Protein AF-A0A2N6UEM4-F1 (afdb_monomer_lite)

Organism: NCBI:txid1377

pLDDT: mean 85.62, std 12.28, range [56.84, 97.25]

InterPro domains:
  IPR000983 General secretion pathway protein G-type pilin [PR00813] (17-42)
  IPR000983 General secretion pathway protein G-type pilin [PR00813] (53-71)
  IPR012902 Prokaryotic N-terminal methylation site [PF07963] (13-37)
  IPR012902 Prokaryotic N-terminal methylation site [TIGR02532] (16-37)
  IPR016940 Competence protein ComGC [NF040999] (16-99)
  IPR016940 Competence protein ComGC [PIRSF029928] (7-98)
  IPR045584 Pilin-like [SSF54523] (18-79)

Secondary structure (DSSP, 8-state):
-HHHHHHHHHHTS------HHHHHHHHHHHHHHHHHHHHHHHHHHHHHHHHHHHHHHHHHHHHHHHHHHHSTT-S---HHHHHHTTSS-HHHHHHHHHH--

Foldseek 3Di:
DVVVVVVVVVVPPPDPPDDPVVVVVVVVVVVVVCVVVVVVVVVVVVVVVVVVLVVLVVLLVVLFVVVCVVDPPDPGDDSVNCCVVPVDDPVSVVSNVVSVD

Sequence (101 aa):
MKKLLTNLIIKCRKNKAFTLIEMVLVLFIVAALLLLIIPNMTEQANNAKAKTDKALVETVEAQKNLYLLENDGLQSVTAEKLANDGYITQDQLNQYNAIKK

Structure (mmCIF, N/CA/C/O backbone):
data_AF-A0A2N6UEM4-F1
#
_entry.id   AF-A0A2N6UEM4-F1
#
loop_
_atom_site.group_PDB
_atom_site.id
_atom_site.type_symbol
_atom_site.label_atom_id
_atom_site.label_alt_id
_atom_site.label_comp_id
_atom_site.label_asym_id
_atom_site.label_entity_id
_atom_site.label_seq_id
_atom_site.pdbx_PDB_ins_code
_atom_site.Cartn_x
_atom_site.Cartn_y
_atom_site.Cartn_z
_atom_site.occupancy
_atom_site.B_iso_or_equiv
_atom_site.auth_seq_id
_atom_site.auth_comp_id
_atom_site.auth_asym_id
_atom_site.auth_atom_id
_atom_site.pdbx_PDB_model_num
ATOM 1 N N . MET A 1 1 ? 15.462 -26.416 -63.851 1.00 62.41 1 MET A N 1
ATOM 2 C CA . MET A 1 1 ? 15.085 -26.735 -62.450 1.00 62.41 1 MET A CA 1
ATOM 3 C C . MET A 1 1 ? 15.993 -26.086 -61.401 1.00 62.41 1 MET A C 1
ATOM 5 O O . MET A 1 1 ? 15.475 -25.417 -60.520 1.00 62.41 1 MET A O 1
ATOM 9 N N . LYS A 1 2 ? 17.330 -26.177 -61.504 1.00 62.38 2 LYS A N 1
ATOM 10 C CA . LYS A 1 2 ? 18.258 -25.602 -60.501 1.00 62.38 2 LYS A CA 1
ATOM 11 C C . LYS A 1 2 ? 18.133 -24.080 -60.282 1.00 62.38 2 LYS A C 1
ATOM 13 O O . LYS A 1 2 ? 18.290 -23.629 -59.156 1.00 62.38 2 LYS A O 1
ATOM 18 N N . LYS A 1 3 ? 17.786 -23.319 -61.330 1.00 62.56 3 LYS A N 1
ATOM 19 C CA . LYS A 1 3 ? 17.632 -21.845 -61.316 1.00 62.56 3 LYS A CA 1
ATOM 20 C C . LYS A 1 3 ? 16.444 -21.353 -60.467 1.00 62.56 3 LYS A C 1
ATOM 22 O O . LYS A 1 3 ? 16.500 -20.275 -59.888 1.00 62.56 3 LYS A O 1
ATOM 27 N N . LEU A 1 4 ? 15.387 -22.166 -60.366 1.00 64.69 4 LEU A N 1
ATOM 28 C CA . LEU A 1 4 ? 14.224 -21.894 -59.510 1.00 64.69 4 LEU A CA 1
ATOM 29 C C . LEU A 1 4 ? 14.579 -22.073 -58.030 1.00 64.69 4 LEU A C 1
ATOM 31 O O . LEU A 1 4 ? 14.217 -21.237 -57.209 1.00 64.69 4 LEU A O 1
ATOM 35 N N . LEU A 1 5 ? 15.360 -23.111 -57.713 1.00 68.75 5 LEU A N 1
ATOM 36 C CA . LEU A 1 5 ? 15.818 -23.390 -56.350 1.00 68.75 5 LEU A CA 1
ATOM 37 C C . LEU A 1 5 ? 16.786 -22.312 -55.836 1.00 68.75 5 LEU A C 1
ATOM 39 O O . LEU A 1 5 ? 16.688 -21.894 -54.687 1.00 68.75 5 LEU A O 1
ATOM 43 N N . THR A 1 6 ? 17.680 -21.797 -56.689 1.00 68.81 6 THR A N 1
ATOM 44 C CA . THR A 1 6 ? 18.631 -20.738 -56.297 1.00 68.81 6 THR A CA 1
ATOM 45 C C . THR A 1 6 ? 17.936 -19.408 -55.999 1.00 68.81 6 THR A C 1
ATOM 47 O O . THR A 1 6 ? 18.261 -18.766 -55.002 1.00 68.81 6 THR A O 1
ATOM 50 N N . ASN A 1 7 ? 16.932 -19.021 -56.793 1.00 64.56 7 ASN A N 1
ATOM 51 C CA . ASN A 1 7 ? 16.158 -17.798 -56.546 1.00 64.56 7 ASN A CA 1
ATOM 52 C C . ASN A 1 7 ? 15.322 -17.870 -55.257 1.00 64.56 7 ASN A C 1
ATOM 54 O O . ASN A 1 7 ? 15.114 -16.849 -54.599 1.00 64.56 7 ASN A O 1
ATOM 58 N N . LEU A 1 8 ? 14.885 -19.069 -54.866 1.00 63.53 8 LEU A N 1
ATOM 59 C CA . LEU A 1 8 ? 14.127 -19.297 -53.636 1.00 63.53 8 LEU A CA 1
ATOM 60 C C . LEU A 1 8 ? 15.018 -19.155 -52.388 1.00 63.53 8 LEU A C 1
ATOM 62 O O . LEU A 1 8 ? 14.641 -18.475 -51.437 1.00 63.53 8 LEU A O 1
ATOM 66 N N . ILE A 1 9 ? 16.246 -19.685 -52.434 1.00 64.31 9 ILE A N 1
ATOM 67 C CA . ILE A 1 9 ? 17.236 -19.564 -51.346 1.00 64.31 9 ILE A CA 1
ATOM 68 C C . ILE A 1 9 ? 17.696 -18.105 -51.154 1.00 64.31 9 ILE A C 1
ATOM 70 O O . ILE A 1 9 ? 17.904 -17.658 -50.025 1.00 64.31 9 ILE A O 1
ATOM 74 N N . ILE A 1 10 ? 17.820 -17.332 -52.239 1.00 61.97 10 ILE A N 1
ATOM 75 C CA . ILE A 1 10 ? 18.207 -15.910 -52.185 1.00 61.97 10 ILE A CA 1
ATOM 76 C C . ILE A 1 10 ? 17.101 -15.046 -51.552 1.00 61.97 10 ILE A C 1
ATOM 78 O O . ILE A 1 10 ? 17.411 -14.097 -50.828 1.00 61.97 10 ILE A O 1
ATOM 82 N N . LYS A 1 11 ? 15.820 -15.392 -51.753 1.00 59.12 11 LYS A N 1
ATOM 83 C CA . LYS A 1 11 ? 14.677 -14.672 -51.161 1.00 59.12 11 LYS A CA 1
ATOM 84 C C . LYS A 1 11 ? 14.609 -14.810 -49.631 1.00 59.12 11 LYS A C 1
ATOM 86 O O . LYS A 1 11 ? 14.170 -13.879 -48.967 1.00 59.12 11 LYS A O 1
ATOM 91 N N . CYS A 1 12 ? 15.113 -15.909 -49.065 1.00 56.84 12 CYS A N 1
ATOM 92 C CA . CYS A 1 12 ? 15.130 -16.151 -47.614 1.00 56.84 12 CYS A CA 1
ATOM 93 C C . CYS A 1 12 ? 16.327 -15.526 -46.867 1.00 56.84 12 CYS A C 1
ATOM 95 O O . CYS A 1 12 ? 16.374 -15.584 -45.643 1.00 56.84 12 CYS A O 1
ATOM 97 N N . ARG A 1 13 ? 17.306 -14.924 -47.560 1.0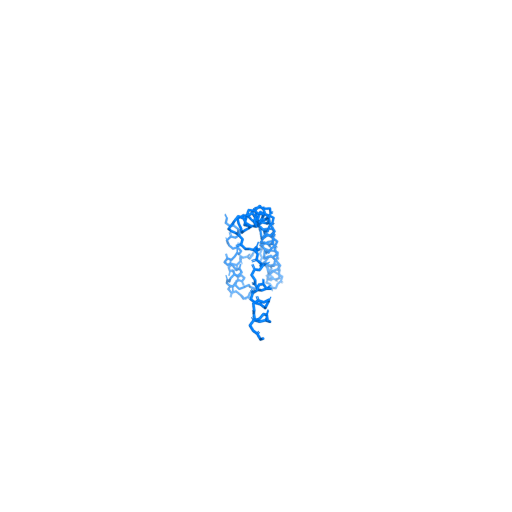0 58.28 13 ARG A N 1
ATOM 98 C CA . ARG A 1 13 ? 18.569 -14.438 -46.958 1.00 58.28 13 ARG A CA 1
ATOM 99 C C . ARG A 1 13 ? 18.604 -12.943 -46.602 1.00 58.28 13 ARG A C 1
ATOM 101 O O . ARG A 1 13 ? 19.684 -12.395 -46.391 1.00 58.28 13 ARG A O 1
ATOM 108 N N . LYS A 1 14 ? 17.459 -12.258 -46.534 1.00 62.06 14 LYS A N 1
ATOM 109 C CA . LYS A 1 14 ? 17.406 -10.787 -46.403 1.00 62.06 14 LYS A CA 1
ATOM 110 C C . LYS A 1 14 ? 16.606 -10.238 -45.216 1.00 62.06 14 LYS A C 1
ATOM 112 O O . LYS A 1 14 ? 16.028 -9.172 -45.342 1.00 62.06 14 LYS A O 1
ATOM 117 N N . ASN A 1 15 ? 16.669 -10.863 -44.042 1.00 64.25 15 ASN A N 1
ATOM 118 C CA . ASN A 1 15 ? 16.181 -10.216 -42.816 1.00 64.25 15 ASN A CA 1
ATOM 119 C C . ASN A 1 15 ? 17.346 -9.999 -41.841 1.00 64.25 15 ASN A C 1
ATOM 121 O O . ASN A 1 15 ? 17.622 -10.835 -40.988 1.00 64.25 15 ASN A O 1
ATOM 125 N N . LYS A 1 16 ? 18.063 -8.877 -41.997 1.00 66.75 16 LYS A N 1
ATOM 126 C CA . LYS A 1 16 ? 19.076 -8.393 -41.040 1.00 66.75 16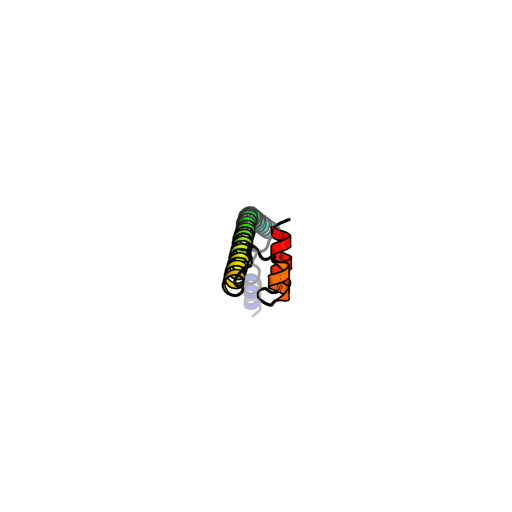 LYS A CA 1
ATOM 127 C C . LYS A 1 16 ? 18.424 -7.441 -40.021 1.00 66.75 16 LYS A C 1
ATOM 129 O O . LYS A 1 16 ? 18.779 -6.271 -39.986 1.00 66.75 16 LYS A O 1
ATOM 134 N N . ALA A 1 17 ? 17.440 -7.915 -39.259 1.00 65.00 17 ALA A N 1
ATOM 135 C CA . ALA A 1 17 ? 16.657 -7.088 -38.324 1.00 65.00 17 ALA A CA 1
ATOM 136 C C . ALA A 1 17 ? 16.671 -7.645 -36.890 1.00 65.00 17 ALA A C 1
ATOM 138 O O . ALA A 1 17 ? 15.649 -7.708 -36.221 1.00 65.00 17 ALA A O 1
ATOM 139 N N . PHE A 1 18 ? 17.819 -8.161 -36.453 1.00 68.06 18 PHE A N 1
ATOM 140 C CA . PHE A 1 18 ? 18.007 -8.559 -35.059 1.00 68.06 18 PHE A CA 1
ATOM 141 C C . PHE A 1 18 ? 19.490 -8.453 -34.716 1.00 68.06 18 PHE A C 1
ATOM 143 O O . PHE A 1 18 ? 20.224 -9.439 -34.633 1.00 68.06 18 PHE A O 1
ATOM 150 N N . THR A 1 19 ? 19.977 -7.219 -34.658 1.00 85.12 19 THR A N 1
ATOM 151 C CA . THR A 1 19 ? 21.353 -6.954 -34.222 1.00 85.12 19 THR A CA 1
ATOM 152 C C . THR A 1 19 ? 21.391 -6.769 -32.708 1.00 85.12 19 THR A C 1
ATOM 154 O O . THR A 1 19 ? 20.416 -6.335 -32.101 1.00 85.12 19 THR A O 1
ATOM 157 N N . LEU A 1 20 ? 22.530 -7.062 -32.074 1.00 88.44 20 LEU A N 1
ATOM 158 C CA . LEU A 1 20 ? 22.690 -6.807 -30.637 1.00 88.44 20 LEU A CA 1
ATOM 159 C C . LEU A 1 20 ? 22.506 -5.322 -30.300 1.00 88.44 20 LEU A C 1
ATOM 161 O O . LEU A 1 20 ? 21.906 -5.001 -29.281 1.00 88.44 20 LEU A O 1
ATOM 165 N N . ILE A 1 21 ? 22.967 -4.420 -31.173 1.00 90.06 21 ILE A N 1
ATOM 166 C CA . ILE A 1 21 ? 22.827 -2.975 -30.958 1.00 90.06 21 ILE A CA 1
ATOM 167 C C . ILE A 1 21 ? 21.361 -2.522 -30.959 1.00 90.06 21 ILE A C 1
ATOM 169 O O . ILE A 1 21 ? 20.989 -1.659 -30.171 1.00 90.06 21 ILE A O 1
ATOM 173 N N . GLU A 1 22 ? 20.511 -3.151 -31.769 1.00 89.62 22 GLU A N 1
ATOM 174 C CA . GLU A 1 22 ? 19.069 -2.896 -31.790 1.00 89.62 22 GLU A CA 1
ATOM 175 C C . GLU A 1 22 ? 18.410 -3.309 -30.468 1.00 89.62 22 GLU A C 1
ATOM 177 O O . GLU A 1 22 ? 17.662 -2.528 -29.884 1.00 89.62 22 GLU A O 1
ATOM 182 N N . MET A 1 23 ? 18.770 -4.477 -29.923 1.00 90.25 23 MET A N 1
ATOM 183 C CA . MET A 1 23 ? 18.289 -4.906 -28.604 1.00 90.25 23 MET A CA 1
ATOM 184 C C . MET A 1 23 ? 18.802 -4.009 -27.470 1.00 90.25 23 MET A C 1
ATOM 186 O O . MET A 1 23 ? 18.053 -3.714 -26.542 1.00 90.25 23 MET A O 1
ATOM 190 N N . VAL A 1 24 ? 20.043 -3.519 -27.548 1.00 93.56 24 VAL A N 1
ATOM 191 C CA . VAL A 1 24 ? 20.596 -2.593 -26.543 1.00 93.56 24 VAL A CA 1
ATOM 192 C C . VAL A 1 24 ? 19.852 -1.256 -26.545 1.00 93.56 24 VAL A C 1
ATOM 194 O O . VAL A 1 24 ? 19.508 -0.760 -25.474 1.00 93.56 24 VAL A O 1
ATOM 197 N N . LEU A 1 25 ? 19.549 -0.689 -27.718 1.00 93.06 25 LEU A N 1
ATOM 198 C CA . LEU A 1 25 ? 18.770 0.553 -27.811 1.00 93.06 25 LEU A CA 1
ATOM 199 C C . LEU A 1 25 ? 17.338 0.376 -27.283 1.00 93.06 25 LEU A C 1
ATOM 201 O O . LEU A 1 25 ? 16.826 1.265 -26.605 1.00 93.06 25 LEU A O 1
ATOM 205 N N . VAL A 1 26 ? 16.707 -0.778 -27.524 1.00 94.94 26 VAL A N 1
ATOM 206 C CA . VAL A 1 26 ? 15.377 -1.085 -26.970 1.00 94.94 26 VAL A CA 1
ATOM 207 C C . VAL A 1 26 ? 15.423 -1.176 -25.444 1.00 94.94 26 VAL A C 1
ATOM 209 O O . VAL A 1 26 ? 14.614 -0.537 -24.773 1.00 94.94 26 VAL A O 1
ATOM 212 N N . LEU A 1 27 ? 16.383 -1.915 -24.880 1.00 94.69 27 LEU A N 1
ATOM 213 C CA . LEU A 1 27 ? 16.538 -2.022 -23.426 1.00 94.69 27 LEU A CA 1
ATOM 214 C C . LEU A 1 27 ? 16.841 -0.668 -22.782 1.00 94.69 27 LEU A C 1
ATOM 216 O O . LEU A 1 27 ? 16.328 -0.383 -21.704 1.00 94.69 27 LEU A O 1
ATOM 220 N N . PHE A 1 28 ? 17.615 0.183 -23.457 1.00 95.81 28 PHE A N 1
ATOM 221 C CA . PHE A 1 28 ? 17.878 1.547 -23.010 1.00 95.81 28 PHE A CA 1
ATOM 222 C C . PHE A 1 28 ? 16.588 2.375 -22.901 1.00 95.81 28 PHE A C 1
ATOM 224 O O . PHE A 1 28 ? 16.342 3.001 -21.869 1.00 95.81 28 PHE A O 1
ATOM 231 N N . ILE A 1 29 ? 15.727 2.327 -23.924 1.00 96.56 29 ILE A N 1
ATOM 232 C CA . ILE A 1 29 ? 14.440 3.038 -23.913 1.00 96.56 29 ILE A CA 1
ATOM 233 C C . ILE A 1 29 ? 13.516 2.472 -22.824 1.00 96.56 29 ILE A C 1
ATOM 235 O O . ILE A 1 29 ? 12.947 3.241 -22.051 1.00 96.56 29 ILE A O 1
ATOM 239 N N . VAL A 1 30 ? 13.388 1.143 -22.714 1.00 96.75 30 VAL A N 1
ATOM 240 C CA . VAL A 1 30 ? 12.544 0.503 -21.686 1.00 96.75 30 VAL A CA 1
ATOM 241 C C . VAL A 1 30 ? 13.033 0.852 -20.278 1.00 96.75 30 VAL A C 1
ATOM 243 O O . VAL A 1 30 ? 12.217 1.191 -19.425 1.00 96.75 30 VAL A O 1
ATOM 246 N N . ALA A 1 31 ? 14.345 0.843 -20.034 1.00 96.06 31 ALA A N 1
ATOM 247 C CA . ALA A 1 31 ? 14.912 1.232 -18.745 1.00 96.06 31 ALA A CA 1
ATOM 248 C C . ALA A 1 31 ? 14.578 2.690 -18.383 1.00 96.06 31 ALA A C 1
ATOM 250 O O . ALA A 1 31 ? 14.170 2.959 -17.253 1.00 96.06 31 ALA A O 1
ATOM 251 N N . ALA A 1 32 ? 14.679 3.619 -19.341 1.00 95.94 32 ALA A N 1
ATOM 252 C CA . ALA A 1 32 ? 14.304 5.016 -19.124 1.00 95.94 32 ALA A CA 1
ATOM 253 C C . ALA A 1 32 ? 12.805 5.175 -18.804 1.00 95.94 32 ALA A C 1
ATOM 255 O O . ALA A 1 32 ? 12.447 5.915 -17.888 1.00 95.94 32 ALA A O 1
ATOM 256 N N . LEU A 1 33 ? 11.927 4.444 -19.501 1.00 97.25 33 LEU A N 1
ATOM 257 C CA . LEU A 1 33 ? 10.489 4.440 -19.206 1.00 97.25 33 LEU A CA 1
ATOM 258 C C . LEU A 1 33 ? 10.188 3.871 -17.812 1.00 97.25 33 LEU A C 1
ATOM 260 O O . LEU A 1 33 ? 9.380 4.444 -17.083 1.00 97.25 33 LEU A O 1
ATOM 264 N N . LEU A 1 34 ? 10.857 2.786 -17.406 1.00 96.31 34 LEU A N 1
ATOM 265 C CA . LEU A 1 34 ? 10.692 2.197 -16.073 1.00 96.31 34 LEU A CA 1
ATOM 266 C C . LEU A 1 34 ? 11.083 3.175 -14.958 1.00 96.31 34 LEU A C 1
ATOM 268 O O . LEU A 1 34 ? 10.364 3.262 -13.965 1.00 96.31 34 LEU A O 1
ATOM 272 N N . LEU A 1 35 ? 12.158 3.952 -15.136 1.00 94.81 35 LEU A N 1
ATOM 273 C CA . LEU A 1 35 ? 12.557 4.986 -14.172 1.00 94.81 35 LEU A CA 1
ATOM 274 C C . LEU A 1 35 ? 11.491 6.071 -13.982 1.00 94.81 35 LEU A C 1
ATOM 276 O O . LEU A 1 35 ? 11.391 6.620 -12.891 1.00 94.81 35 LEU A O 1
ATOM 280 N N . LEU A 1 36 ? 10.688 6.371 -15.007 1.00 94.31 36 LEU A N 1
ATOM 281 C CA . LEU A 1 36 ? 9.576 7.321 -14.897 1.00 94.31 36 LEU A CA 1
ATOM 282 C C . LEU A 1 36 ? 8.318 6.682 -14.286 1.00 94.31 36 LEU A C 1
ATOM 284 O O . LEU A 1 36 ? 7.596 7.337 -13.535 1.00 94.31 36 LEU A O 1
ATOM 288 N N . ILE A 1 37 ? 8.048 5.408 -14.585 1.00 95.00 37 ILE A N 1
ATOM 289 C CA . ILE A 1 37 ? 6.827 4.707 -14.150 1.00 95.00 37 ILE A CA 1
ATOM 290 C C . ILE A 1 37 ? 6.912 4.253 -12.687 1.00 95.00 37 ILE A C 1
ATOM 292 O O . ILE A 1 37 ? 5.964 4.457 -11.929 1.00 95.00 37 ILE A O 1
ATOM 296 N N . ILE A 1 38 ? 8.033 3.652 -12.273 1.00 95.62 38 ILE A N 1
ATOM 297 C CA . ILE A 1 38 ? 8.226 3.108 -10.919 1.00 95.62 38 ILE A CA 1
ATOM 298 C C . ILE A 1 38 ? 7.954 4.135 -9.803 1.00 95.62 38 ILE A C 1
ATOM 300 O O . ILE A 1 38 ? 7.213 3.781 -8.880 1.00 95.62 38 ILE A O 1
ATOM 304 N N . PRO A 1 39 ? 8.487 5.376 -9.832 1.00 93.75 39 PRO A N 1
ATOM 305 C CA . PRO A 1 39 ? 8.238 6.334 -8.756 1.00 93.75 39 PRO A CA 1
ATOM 306 C C . PRO A 1 39 ? 6.757 6.712 -8.668 1.00 93.75 39 PRO A C 1
ATOM 308 O O . PRO A 1 39 ? 6.189 6.687 -7.579 1.00 93.75 39 PRO A O 1
ATOM 311 N N . ASN A 1 40 ? 6.106 6.950 -9.811 1.00 92.75 40 ASN A N 1
ATOM 312 C CA . ASN A 1 40 ? 4.685 7.297 -9.862 1.00 92.75 40 ASN A CA 1
ATOM 313 C C . ASN A 1 40 ? 3.797 6.142 -9.350 1.00 92.75 40 ASN A C 1
ATOM 315 O O . ASN A 1 40 ? 2.874 6.354 -8.567 1.00 92.75 40 ASN A O 1
ATOM 319 N N . MET A 1 41 ? 4.115 4.894 -9.712 1.00 94.00 41 MET A N 1
ATOM 320 C CA . MET A 1 41 ? 3.389 3.716 -9.221 1.00 94.00 41 MET A CA 1
ATOM 321 C C . MET A 1 41 ? 3.593 3.489 -7.714 1.00 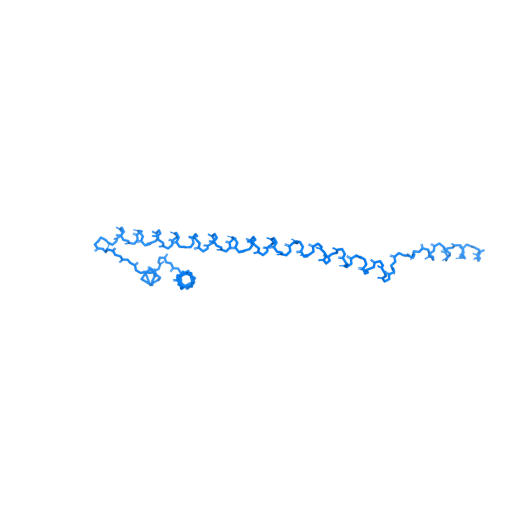94.00 41 MET A C 1
ATOM 323 O O . MET A 1 41 ? 2.651 3.131 -7.008 1.00 94.00 41 MET A O 1
ATOM 327 N N . THR A 1 42 ? 4.808 3.724 -7.212 1.00 94.56 42 THR A N 1
ATOM 328 C CA . THR A 1 42 ? 5.133 3.584 -5.782 1.00 94.56 42 THR A CA 1
ATOM 329 C C . THR A 1 42 ? 4.381 4.618 -4.946 1.00 94.56 42 THR A C 1
ATOM 331 O O . THR A 1 42 ? 3.803 4.280 -3.914 1.00 94.56 42 THR A O 1
ATOM 334 N N . GLU A 1 43 ? 4.323 5.870 -5.404 1.00 94.56 43 GLU A N 1
ATOM 335 C CA . GLU A 1 43 ? 3.557 6.927 -4.739 1.00 94.56 43 GLU A CA 1
ATOM 336 C C . GLU A 1 43 ? 2.056 6.606 -4.708 1.00 94.56 43 GLU A C 1
ATOM 338 O O . GLU A 1 43 ? 1.415 6.726 -3.664 1.00 94.56 43 GLU A O 1
ATOM 343 N N . GLN A 1 44 ? 1.495 6.110 -5.815 1.00 93.56 44 GLN A N 1
ATOM 344 C CA . GLN A 1 44 ? 0.096 5.675 -5.859 1.00 93.56 44 GLN A CA 1
ATOM 345 C C . GLN A 1 44 ? -0.191 4.515 -4.898 1.00 93.56 44 GLN A C 1
ATOM 347 O O . GLN A 1 44 ? -1.217 4.535 -4.217 1.00 93.56 44 GLN A O 1
ATOM 352 N N . ALA A 1 45 ? 0.713 3.537 -4.790 1.00 94.62 45 ALA A N 1
ATOM 353 C CA . ALA A 1 45 ? 0.584 2.443 -3.829 1.00 94.62 45 ALA A CA 1
ATOM 354 C C . ALA A 1 45 ? 0.600 2.955 -2.377 1.00 94.62 45 ALA A C 1
ATOM 356 O O . ALA A 1 45 ? -0.234 2.545 -1.567 1.00 94.62 45 ALA A O 1
ATOM 357 N N . ASN A 1 46 ? 1.485 3.906 -2.065 1.00 95.00 46 ASN A N 1
ATOM 358 C CA . ASN A 1 46 ? 1.546 4.542 -0.747 1.00 95.00 46 ASN A CA 1
ATOM 359 C C . ASN A 1 46 ? 0.273 5.345 -0.439 1.00 95.00 46 ASN A C 1
ATOM 361 O O . ASN A 1 46 ? -0.278 5.226 0.654 1.00 95.00 46 ASN A O 1
ATOM 365 N N . ASN A 1 47 ? -0.245 6.102 -1.408 1.00 95.50 47 ASN A N 1
ATOM 366 C CA . ASN A 1 47 ? -1.492 6.858 -1.263 1.00 95.50 47 ASN A CA 1
ATOM 367 C C . ASN A 1 47 ? -2.703 5.934 -1.062 1.00 95.50 47 ASN A C 1
ATOM 369 O O . ASN A 1 47 ? -3.558 6.197 -0.213 1.00 95.50 47 ASN A O 1
ATOM 373 N N . ALA A 1 48 ? -2.771 4.823 -1.801 1.00 95.56 48 ALA A N 1
ATOM 374 C CA . ALA A 1 48 ? -3.803 3.806 -1.622 1.00 95.56 48 ALA A CA 1
ATOM 375 C C . ALA A 1 48 ? -3.719 3.156 -0.233 1.00 95.56 48 ALA A C 1
ATOM 377 O O . ALA A 1 48 ? -4.748 2.983 0.429 1.00 95.56 48 ALA A O 1
ATOM 378 N N . LYS A 1 49 ? -2.502 2.861 0.243 1.00 94.50 49 LYS A N 1
ATOM 379 C CA . LYS A 1 49 ? -2.277 2.369 1.603 1.00 94.50 49 LYS A CA 1
ATOM 380 C C . LYS A 1 49 ? -2.740 3.382 2.651 1.00 94.50 49 LYS A C 1
ATOM 382 O O . LYS A 1 49 ? -3.534 3.016 3.507 1.00 94.50 49 LYS A O 1
ATOM 387 N N . ALA A 1 50 ? -2.348 4.649 2.541 1.00 94.69 50 ALA A N 1
ATOM 388 C CA . ALA A 1 50 ? -2.761 5.693 3.482 1.00 94.69 50 ALA A CA 1
ATOM 389 C C . ALA A 1 50 ? -4.290 5.869 3.526 1.00 94.69 50 ALA A C 1
ATOM 391 O O . ALA A 1 50 ? -4.878 6.028 4.595 1.00 94.69 50 ALA A O 1
ATOM 392 N N . LYS A 1 51 ? -4.958 5.789 2.368 1.00 95.62 51 LYS A N 1
ATOM 393 C CA . LYS A 1 51 ? -6.425 5.832 2.291 1.00 95.62 51 LYS A CA 1
ATOM 394 C C . LYS A 1 51 ? -7.073 4.618 2.959 1.00 95.62 51 LYS A C 1
ATOM 396 O O . LYS A 1 51 ? -8.091 4.770 3.628 1.00 95.62 51 LYS A O 1
ATOM 401 N N . THR A 1 52 ? -6.480 3.439 2.791 1.00 93.88 52 THR A N 1
ATOM 402 C CA . THR A 1 52 ? -6.935 2.197 3.435 1.00 93.88 52 THR A CA 1
ATOM 403 C C . THR A 1 52 ? -6.763 2.273 4.950 1.00 93.88 52 THR A C 1
ATOM 405 O O . THR A 1 52 ? -7.707 1.994 5.684 1.00 93.88 52 THR A O 1
ATOM 408 N N . ASP A 1 53 ? -5.600 2.729 5.416 1.00 94.69 53 ASP A N 1
ATOM 409 C CA . ASP A 1 53 ? -5.293 2.900 6.837 1.00 94.69 53 ASP A CA 1
ATOM 410 C C . ASP A 1 53 ? -6.269 3.902 7.487 1.00 94.69 53 ASP A C 1
ATOM 412 O O . ASP A 1 53 ? -6.820 3.636 8.555 1.00 94.69 53 ASP A O 1
ATOM 416 N N . LYS A 1 54 ? -6.580 5.013 6.802 1.00 95.19 54 LYS A N 1
ATOM 417 C CA . LYS A 1 54 ? -7.593 5.980 7.254 1.00 95.19 54 LYS A CA 1
ATOM 418 C C . LYS A 1 54 ? -8.993 5.362 7.346 1.00 95.19 54 LYS A C 1
ATOM 420 O O . LYS A 1 54 ? -9.658 5.522 8.364 1.00 95.19 54 LYS A O 1
ATOM 425 N N . ALA A 1 55 ? -9.426 4.638 6.315 1.00 95.44 55 ALA A N 1
ATOM 426 C CA . ALA A 1 55 ? -10.734 3.982 6.310 1.00 95.44 55 ALA A CA 1
ATOM 427 C C . ALA A 1 55 ? -10.855 2.921 7.419 1.00 95.44 55 ALA A C 1
ATOM 429 O O . ALA A 1 55 ? -11.922 2.757 8.012 1.00 95.44 55 ALA A O 1
ATOM 430 N N . LEU A 1 56 ? -9.760 2.221 7.734 1.00 94.69 56 LEU A N 1
ATOM 431 C CA . LEU A 1 56 ? -9.715 1.282 8.851 1.00 94.69 56 LEU A CA 1
ATOM 432 C C . LEU A 1 56 ? -9.919 1.999 10.190 1.00 94.69 56 LEU A C 1
ATOM 434 O O . LEU A 1 56 ? -10.728 1.544 10.996 1.00 94.69 56 LEU A O 1
ATOM 438 N N . VAL A 1 57 ? -9.228 3.121 10.418 1.00 94.19 57 VAL A N 1
ATOM 439 C CA . VAL A 1 57 ? -9.407 3.932 11.635 1.00 94.19 57 VAL A CA 1
ATOM 440 C C . VAL A 1 57 ? -10.855 4.402 11.767 1.00 94.19 57 VAL A C 1
ATOM 442 O O . VAL A 1 57 ? -11.461 4.177 12.812 1.00 94.19 57 VAL A O 1
ATOM 445 N N . GLU A 1 58 ? -11.431 4.960 10.699 1.00 94.44 58 GLU A N 1
ATOM 446 C CA . GLU A 1 58 ? -12.832 5.409 10.672 1.00 94.44 58 GLU A CA 1
ATOM 447 C C . GLU A 1 58 ? -13.808 4.258 10.962 1.00 94.44 58 GLU A C 1
ATOM 449 O O . GLU A 1 58 ? -14.760 4.423 11.723 1.00 94.44 58 GLU A O 1
ATOM 454 N N . THR A 1 59 ? -13.550 3.067 10.414 1.00 93.56 59 THR A N 1
ATOM 455 C CA . THR A 1 59 ? -14.380 1.879 10.666 1.00 93.56 59 THR A CA 1
ATOM 456 C C . THR A 1 59 ? -14.305 1.455 12.130 1.00 93.56 59 THR A C 1
ATOM 458 O O . THR A 1 59 ? -15.339 1.222 12.751 1.00 93.56 59 THR A O 1
ATOM 461 N N . VAL A 1 60 ? -13.102 1.381 12.708 1.00 93.44 60 VAL A N 1
ATOM 462 C CA . VAL A 1 60 ? -12.922 1.024 14.124 1.00 93.44 60 VAL A CA 1
ATOM 463 C C . VAL A 1 60 ? -13.594 2.058 15.027 1.00 93.44 60 VAL A C 1
ATOM 465 O O . VAL A 1 60 ? -14.257 1.680 15.986 1.00 93.44 60 VAL A O 1
ATOM 468 N N . GLU A 1 61 ? -13.469 3.351 14.732 1.00 91.69 61 GLU A N 1
ATOM 469 C CA . GLU A 1 61 ? -14.139 4.416 15.487 1.00 91.69 61 GLU A CA 1
ATOM 470 C C . GLU A 1 61 ? -15.663 4.343 15.381 1.00 91.69 61 GLU A C 1
ATOM 472 O O . GLU A 1 61 ? -16.347 4.475 16.395 1.00 91.69 61 GLU A O 1
ATOM 477 N N . ALA A 1 62 ? -16.206 4.049 14.197 1.00 93.06 62 ALA A N 1
ATOM 478 C CA . ALA A 1 62 ? -17.633 3.795 14.035 1.00 93.06 62 ALA A CA 1
ATOM 479 C C . ALA A 1 62 ? -18.092 2.616 14.909 1.00 93.06 62 ALA A C 1
ATOM 481 O O . ALA A 1 62 ? -19.096 2.736 15.608 1.00 93.06 62 ALA A O 1
ATOM 482 N N . GLN A 1 63 ? -17.323 1.521 14.950 1.00 91.81 63 GLN A N 1
ATOM 483 C CA . GLN A 1 63 ? -17.624 0.379 15.821 1.00 91.81 63 GLN A CA 1
ATOM 484 C C . GLN A 1 63 ? -17.523 0.730 17.311 1.00 91.81 63 GLN A C 1
ATOM 486 O O . GLN A 1 63 ? -18.349 0.277 18.098 1.00 91.81 63 GLN A O 1
ATOM 491 N N . LYS A 1 64 ? -16.576 1.591 17.715 1.00 91.56 64 LYS A N 1
ATOM 492 C CA . LYS A 1 64 ? -16.530 2.115 19.093 1.00 91.56 64 LYS A CA 1
ATOM 493 C C . LYS A 1 64 ? -17.807 2.872 19.428 1.00 91.56 64 LYS A C 1
ATOM 495 O O . LYS A 1 64 ? -18.388 2.638 20.479 1.00 91.56 64 LYS A O 1
ATOM 500 N N . ASN A 1 65 ? -18.246 3.760 18.541 1.00 89.81 65 ASN A N 1
ATOM 501 C CA . ASN A 1 65 ? -19.438 4.570 18.774 1.00 89.81 65 ASN A CA 1
ATOM 502 C C . ASN A 1 65 ? -20.703 3.709 18.872 1.00 89.81 65 ASN A C 1
ATOM 504 O O . ASN A 1 65 ? -21.516 3.940 19.762 1.00 89.81 65 ASN A O 1
ATOM 508 N N . LEU A 1 66 ? -20.842 2.694 18.011 1.00 90.12 66 LEU A N 1
ATOM 509 C CA . LEU A 1 66 ? -21.940 1.725 18.089 1.00 90.12 66 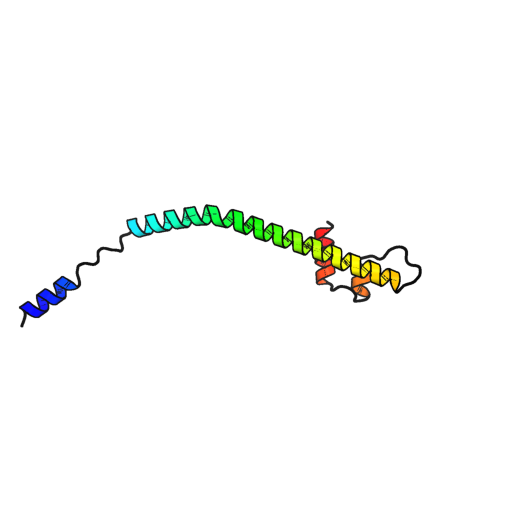LEU A CA 1
ATOM 510 C C .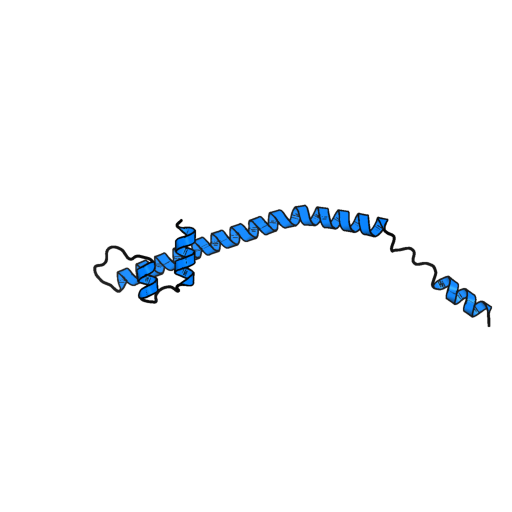 LEU A 1 66 ? -21.913 0.960 19.414 1.00 90.12 66 LEU A C 1
ATOM 512 O O . LEU A 1 66 ? -22.919 0.901 20.111 1.00 90.12 66 LEU A O 1
ATOM 516 N N . TYR A 1 67 ? -20.742 0.469 19.817 1.00 89.62 67 TYR A N 1
ATOM 517 C CA . TYR A 1 67 ? -20.581 -0.232 21.085 1.00 89.62 67 TYR A CA 1
ATOM 518 C C . TYR A 1 67 ? -20.973 0.625 22.296 1.00 89.62 67 TYR A C 1
ATOM 520 O O . TYR A 1 67 ? -21.623 0.137 23.218 1.00 89.62 67 TYR A O 1
ATOM 528 N N . LEU A 1 68 ? -20.573 1.901 22.308 1.00 88.44 68 LEU A N 1
ATOM 529 C CA . LEU A 1 68 ? -20.912 2.843 23.380 1.00 88.44 68 LEU A CA 1
ATOM 530 C C . LEU A 1 68 ? -22.405 3.194 23.399 1.00 88.44 68 LEU A C 1
ATOM 532 O O . LEU A 1 68 ? -22.936 3.476 24.467 1.00 88.44 68 LEU A O 1
ATOM 536 N N . LEU A 1 69 ? -23.072 3.168 22.241 1.00 87.31 69 LEU A N 1
ATOM 537 C CA . LEU A 1 69 ? -24.517 3.365 22.139 1.00 87.31 69 LEU A CA 1
ATOM 538 C C . LEU A 1 69 ? -25.300 2.152 22.659 1.00 87.31 69 LEU A C 1
ATOM 540 O O . LEU A 1 69 ? -26.341 2.321 23.281 1.00 87.31 69 LEU A O 1
ATOM 544 N N . GLU A 1 70 ? -24.814 0.938 22.402 1.00 87.19 70 GLU A N 1
ATOM 545 C CA . GLU A 1 70 ? -25.462 -0.296 22.866 1.00 87.19 70 GLU A CA 1
ATOM 546 C C . GLU A 1 70 ? -25.221 -0.574 24.356 1.00 87.19 70 GLU A C 1
ATOM 548 O O . GLU A 1 70 ? -26.049 -1.197 25.019 1.00 87.19 70 GLU A O 1
ATOM 553 N N . ASN A 1 71 ? -24.092 -0.110 24.895 1.00 83.75 71 ASN A N 1
ATOM 554 C CA . ASN A 1 71 ? -23.710 -0.305 26.289 1.00 83.75 71 ASN A CA 1
ATOM 555 C C . ASN A 1 71 ? -23.836 1.013 27.061 1.00 83.75 71 ASN A C 1
ATOM 557 O O . ASN A 1 71 ? -22.835 1.694 27.318 1.00 83.75 71 ASN A O 1
ATOM 561 N N . ASP A 1 72 ? -25.074 1.346 27.441 1.00 71.50 72 ASP A N 1
ATOM 562 C CA . ASP A 1 72 ? -25.412 2.518 28.254 1.00 71.50 72 ASP A CA 1
ATOM 563 C C . ASP A 1 72 ? -24.469 2.645 29.469 1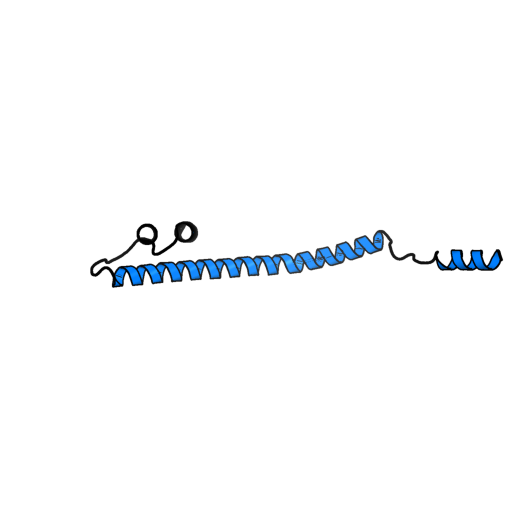.00 71.50 72 ASP A C 1
ATOM 565 O O . ASP A 1 72 ? -24.466 1.814 30.380 1.00 71.50 72 ASP A O 1
ATOM 569 N N . GLY A 1 73 ? -23.657 3.710 29.491 1.00 65.25 73 GLY A N 1
ATOM 570 C CA . GLY A 1 73 ? -22.832 4.090 30.647 1.00 65.25 73 GLY A CA 1
ATOM 571 C C . GLY A 1 73 ? -21.313 3.937 30.498 1.00 65.25 73 GLY A C 1
ATOM 572 O O . GLY A 1 73 ? -20.586 4.290 31.431 1.00 65.25 73 GLY A O 1
ATOM 573 N N . LEU A 1 74 ? -20.794 3.477 29.355 1.00 69.88 74 LEU A N 1
ATOM 574 C CA . LEU A 1 74 ? -19.348 3.485 29.097 1.00 69.88 74 LEU A CA 1
ATOM 575 C C . LEU A 1 74 ? -18.886 4.828 28.510 1.00 69.88 74 LEU A C 1
ATOM 577 O O . LEU A 1 74 ? -19.456 5.341 27.558 1.00 69.88 74 LEU A O 1
ATOM 581 N N . GLN A 1 75 ? -17.817 5.396 29.075 1.00 68.62 75 GLN A N 1
ATOM 582 C CA . GLN A 1 75 ? -17.214 6.656 28.600 1.00 68.62 75 GLN A CA 1
ATOM 583 C C . GLN A 1 75 ? -16.155 6.434 27.507 1.00 68.62 75 GLN A C 1
ATOM 585 O O . GLN A 1 75 ? -15.800 7.352 26.775 1.00 68.62 75 GLN A O 1
ATOM 590 N N . SER A 1 76 ? -15.604 5.220 27.410 1.00 76.81 76 SER A N 1
ATOM 591 C CA . SER A 1 76 ? -14.645 4.845 26.371 1.00 76.81 76 SER A CA 1
ATOM 592 C C . SER A 1 76 ? -14.559 3.327 26.223 1.00 76.81 76 SER A C 1
ATOM 594 O O . SER A 1 76 ? -14.812 2.580 27.170 1.00 76.81 76 SER A O 1
ATOM 596 N N . VAL A 1 77 ? -14.182 2.873 25.028 1.00 84.88 77 VAL A N 1
ATOM 597 C CA . VAL A 1 77 ? -13.929 1.463 24.720 1.00 84.88 77 VAL A CA 1
ATOM 598 C C . VAL A 1 77 ? -12.621 1.332 23.942 1.00 84.88 77 VAL A C 1
ATOM 600 O O . VAL A 1 77 ? -12.291 2.160 23.083 1.00 84.88 77 VAL A O 1
ATOM 603 N N . THR A 1 78 ? -11.840 0.305 24.269 1.00 88.31 78 THR A N 1
ATOM 604 C CA . THR A 1 78 ? -10.567 0.030 23.602 1.00 88.31 78 THR A CA 1
ATOM 605 C C . THR A 1 78 ? -10.771 -0.854 22.370 1.00 88.31 78 THR A C 1
ATOM 607 O O . THR A 1 78 ? -11.776 -1.555 22.248 1.00 88.31 78 THR A O 1
ATOM 610 N N . ALA A 1 79 ? -9.826 -0.814 21.426 1.00 87.62 79 ALA A N 1
ATOM 611 C CA . ALA A 1 79 ? -9.919 -1.628 20.212 1.00 87.62 79 ALA A CA 1
ATOM 612 C C . ALA A 1 79 ? -9.818 -3.133 20.527 1.00 87.62 79 ALA A C 1
ATOM 614 O O . ALA A 1 79 ? -10.430 -3.951 19.851 1.00 87.62 79 ALA A O 1
ATOM 615 N N . GLU A 1 80 ? -9.113 -3.501 21.596 1.00 90.00 80 GLU A N 1
ATOM 616 C CA . GLU A 1 80 ? -8.999 -4.880 22.072 1.00 90.00 80 GLU A CA 1
ATOM 617 C C . GLU A 1 80 ? -10.347 -5.404 22.566 1.00 90.00 80 GLU A C 1
ATOM 619 O O . GLU A 1 80 ? -10.709 -6.541 22.277 1.00 90.00 80 GLU A O 1
ATOM 624 N N . LYS A 1 81 ? -11.122 -4.562 23.264 1.00 88.38 81 LYS A N 1
ATOM 625 C CA . LYS A 1 81 ? -12.464 -4.935 23.713 1.00 88.38 81 LYS A CA 1
ATOM 626 C C . LYS A 1 81 ? -13.410 -5.143 22.529 1.00 88.38 81 LYS A C 1
ATOM 628 O O . LYS A 1 81 ? -14.141 -6.122 22.519 1.00 88.38 81 LYS A O 1
ATOM 633 N N . LEU A 1 82 ? -13.320 -4.300 21.497 1.00 90.19 82 LEU A N 1
ATOM 634 C CA . LEU A 1 82 ? -14.074 -4.493 20.252 1.00 90.19 82 LEU A CA 1
ATOM 635 C C . LEU A 1 82 ? -13.732 -5.813 19.548 1.00 90.19 82 LEU A C 1
ATOM 637 O O . LEU A 1 82 ? -14.621 -6.438 18.980 1.00 90.19 82 LEU A O 1
ATOM 641 N N . ALA A 1 83 ? -12.468 -6.242 19.567 1.00 91.19 83 ALA A N 1
ATOM 642 C CA . ALA A 1 83 ? -12.073 -7.515 18.965 1.00 91.19 83 ALA A CA 1
ATOM 643 C C . ALA A 1 83 ? -12.578 -8.715 19.778 1.00 91.19 83 ALA A C 1
ATOM 645 O O . ALA A 1 83 ? -13.092 -9.674 19.207 1.00 91.19 83 ALA A O 1
ATOM 646 N N . ASN A 1 84 ? -12.480 -8.638 21.109 1.00 90.69 84 ASN A N 1
ATOM 647 C CA . ASN A 1 84 ? -12.981 -9.677 22.011 1.00 90.69 84 ASN A CA 1
ATOM 648 C C . ASN A 1 84 ? -14.503 -9.839 21.913 1.00 90.69 84 ASN A C 1
ATOM 650 O O . ASN A 1 84 ? -15.000 -10.963 21.905 1.00 90.69 84 ASN A O 1
ATOM 654 N N . ASP A 1 85 ? -15.222 -8.722 21.791 1.00 88.19 85 ASP A N 1
ATOM 655 C CA . ASP A 1 85 ? -16.683 -8.692 21.695 1.00 88.19 85 ASP A CA 1
ATOM 656 C C . ASP A 1 85 ? -17.174 -8.919 20.242 1.00 88.19 85 ASP A C 1
ATOM 658 O O . ASP A 1 85 ? -18.373 -8.909 19.982 1.00 88.19 85 ASP A O 1
ATOM 662 N N . GLY A 1 86 ? -16.262 -9.150 19.285 1.00 89.44 86 GLY A N 1
ATOM 663 C CA . GLY A 1 86 ? -16.576 -9.561 17.909 1.00 89.44 86 GLY A CA 1
ATOM 664 C C . GLY A 1 86 ? -16.945 -8.439 16.929 1.00 89.44 86 GLY A C 1
ATOM 665 O O . GLY A 1 86 ? -17.361 -8.727 15.809 1.00 89.44 86 GLY A O 1
ATOM 666 N N . TYR A 1 87 ? -16.772 -7.173 17.307 1.00 88.25 87 TYR A N 1
ATOM 667 C CA . TYR A 1 87 ? -17.074 -6.005 16.466 1.00 88.25 87 TYR A CA 1
ATOM 668 C C . TYR A 1 87 ? -16.026 -5.759 15.376 1.00 88.25 87 TYR A C 1
ATOM 670 O O . TYR A 1 87 ? -16.325 -5.165 14.340 1.00 88.25 87 TYR A O 1
ATOM 678 N N . ILE A 1 88 ? -14.785 -6.193 15.609 1.00 91.94 88 ILE A N 1
ATOM 679 C CA . ILE A 1 88 ? -13.690 -6.127 14.637 1.00 91.94 88 ILE A CA 1
ATOM 680 C C . ILE A 1 88 ? -12.908 -7.441 14.631 1.00 91.94 88 ILE A C 1
ATOM 682 O O . ILE A 1 88 ? -12.845 -8.156 15.627 1.00 91.94 88 ILE A O 1
ATOM 686 N N . THR A 1 89 ? -12.278 -7.757 13.505 1.00 94.06 89 THR A N 1
ATOM 687 C CA . THR A 1 89 ? -11.423 -8.946 13.374 1.00 94.06 89 THR A CA 1
ATOM 688 C C . THR A 1 89 ? -10.056 -8.743 14.033 1.00 94.06 89 THR A C 1
ATOM 690 O O . THR A 1 89 ? -9.571 -7.616 14.169 1.00 94.06 89 THR A O 1
ATOM 693 N N . GLN A 1 90 ? -9.380 -9.845 14.375 1.00 92.81 90 GLN A N 1
ATOM 694 C CA . GLN A 1 90 ? -8.016 -9.794 14.913 1.00 92.81 90 GLN A CA 1
ATOM 695 C C . GLN A 1 90 ? -7.031 -9.132 13.934 1.00 92.81 90 GLN A C 1
ATOM 697 O O . GLN A 1 90 ? -6.140 -8.397 14.356 1.00 92.81 90 GLN A O 1
ATOM 702 N N . ASP A 1 91 ? -7.217 -9.328 12.627 1.00 92.19 91 ASP A N 1
ATOM 703 C CA . ASP A 1 91 ? -6.388 -8.696 11.598 1.00 92.19 91 ASP A CA 1
ATOM 704 C C . ASP A 1 91 ? -6.577 -7.176 11.564 1.00 92.19 91 ASP A C 1
ATOM 706 O O . ASP A 1 91 ? -5.598 -6.433 11.480 1.00 92.19 91 ASP A O 1
ATOM 710 N N . GLN A 1 92 ? -7.819 -6.702 11.697 1.00 91.50 92 GLN A N 1
ATOM 711 C CA . GLN A 1 92 ? -8.121 -5.273 11.805 1.00 91.50 92 GLN A CA 1
ATOM 712 C C . GLN A 1 92 ? -7.527 -4.665 13.079 1.00 91.50 92 GLN A C 1
ATOM 714 O O . GLN A 1 92 ? -6.969 -3.572 13.014 1.00 91.50 92 GLN A O 1
ATOM 719 N N . LEU A 1 93 ? -7.578 -5.376 14.212 1.00 92.75 93 LEU A N 1
ATOM 720 C CA . LEU A 1 93 ? -6.935 -4.940 15.455 1.00 92.75 93 LEU A CA 1
ATOM 721 C C . LEU A 1 93 ? -5.412 -4.825 15.289 1.00 92.75 93 LEU A C 1
ATOM 723 O O . LEU A 1 93 ? -4.818 -3.818 15.673 1.00 92.75 93 LEU A O 1
ATOM 727 N N . ASN A 1 94 ? -4.781 -5.828 14.676 1.00 93.19 94 ASN A N 1
ATOM 728 C CA . ASN A 1 94 ? -3.339 -5.835 14.435 1.00 93.19 94 ASN A CA 1
ATOM 729 C C . ASN A 1 94 ? -2.914 -4.665 13.533 1.00 93.19 94 ASN A C 1
ATOM 731 O O . ASN A 1 94 ? -1.943 -3.972 13.838 1.00 93.19 94 ASN A O 1
ATOM 735 N N . GLN A 1 95 ? -3.658 -4.415 12.452 1.00 92.19 95 GLN A N 1
ATOM 736 C CA . GLN A 1 95 ? -3.400 -3.297 11.542 1.00 92.19 95 GLN A CA 1
ATOM 737 C C . GLN A 1 95 ? -3.644 -1.941 12.218 1.00 92.19 95 GLN A C 1
ATOM 739 O O . GLN A 1 95 ? -2.804 -1.051 12.109 1.00 92.19 95 GLN A O 1
ATOM 744 N N . TYR A 1 96 ? -4.729 -1.794 12.981 1.00 92.56 96 TYR A N 1
ATOM 745 C CA . TYR A 1 96 ? -5.029 -0.576 13.740 1.00 92.56 96 TYR A CA 1
ATOM 746 C C . TYR A 1 96 ? -3.920 -0.245 14.751 1.00 92.56 96 TYR A C 1
ATOM 748 O O . TYR A 1 96 ? -3.461 0.895 14.835 1.00 92.56 96 TYR A O 1
ATOM 756 N N . ASN A 1 97 ? -3.420 -1.257 15.465 1.00 91.88 97 ASN A N 1
ATOM 757 C CA . ASN A 1 97 ? -2.319 -1.107 16.417 1.00 91.88 97 ASN A CA 1
ATOM 758 C C . ASN A 1 97 ? -0.977 -0.800 15.738 1.00 91.88 97 ASN A C 1
ATOM 760 O O . ASN A 1 97 ? -0.141 -0.119 16.329 1.00 91.88 97 ASN A O 1
ATOM 764 N N . ALA A 1 98 ? -0.768 -1.273 14.507 1.00 91.06 98 ALA A N 1
ATOM 765 C CA . ALA A 1 98 ? 0.410 -0.940 13.711 1.00 91.06 98 ALA A CA 1
ATOM 766 C C . ALA A 1 98 ? 0.376 0.502 13.175 1.00 91.06 98 ALA A C 1
ATOM 768 O O . ALA A 1 98 ? 1.430 1.114 13.062 1.00 91.06 98 ALA A O 1
ATOM 769 N N . ILE A 1 99 ? -0.811 1.047 12.877 1.00 88.81 99 ILE A N 1
ATOM 770 C CA . ILE A 1 99 ? -0.993 2.440 12.422 1.00 88.81 99 ILE A CA 1
ATOM 771 C C . ILE A 1 99 ? -0.818 3.435 13.576 1.00 88.81 99 ILE A C 1
ATOM 773 O O . ILE A 1 99 ? -0.316 4.535 13.375 1.00 88.81 99 ILE A O 1
ATOM 777 N N . LYS A 1 100 ? -1.268 3.069 14.783 1.00 74.38 100 LYS A N 1
ATOM 778 C CA . LYS A 1 100 ? -1.234 3.945 15.965 1.00 74.38 100 LYS A CA 1
ATOM 779 C C . LYS A 1 100 ? 0.134 3.980 16.674 1.00 74.38 100 LYS A C 1
ATOM 781 O O . LYS A 1 100 ? 0.299 4.767 17.605 1.00 74.38 100 LYS A O 1
ATOM 786 N N . LYS A 1 101 ? 1.064 3.098 16.295 1.00 57.69 101 LYS A N 1
ATOM 787 C CA . LYS A 1 101 ? 2.443 3.062 16.806 1.00 57.69 101 LYS A CA 1
ATOM 788 C C . LYS A 1 101 ? 3.304 4.120 16.130 1.00 57.69 101 LYS A C 1
ATOM 790 O O . LYS A 1 101 ? 4.107 4.732 16.865 1.00 57.69 101 LYS A O 1
#

Radius of gyration: 31.69 Å; chains: 1; bounding box: 48×34×93 Å